Protein AF-A0A7X3QAE1-F1 (afdb_monomer)

Structure (mmCIF, N/CA/C/O backbone):
data_AF-A0A7X3QAE1-F1
#
_entry.id   AF-A0A7X3QAE1-F1
#
loop_
_atom_site.group_PDB
_atom_site.id
_atom_site.type_symbol
_atom_site.label_atom_id
_atom_site.label_alt_id
_atom_site.label_comp_id
_atom_site.label_asym_id
_atom_site.label_entity_id
_atom_site.label_seq_id
_atom_site.pdbx_PDB_ins_code
_atom_site.Cartn_x
_atom_site.Cartn_y
_atom_site.Cartn_z
_atom_site.occupancy
_atom_site.B_iso_or_equiv
_atom_site.auth_seq_id
_atom_site.auth_comp_id
_atom_site.auth_asym_id
_atom_site.auth_atom_id
_atom_site.pdbx_PDB_model_num
ATOM 1 N N . MET A 1 1 ? -23.365 -26.349 63.031 1.00 39.78 1 MET A N 1
ATOM 2 C CA . MET A 1 1 ? -23.302 -27.264 61.873 1.00 39.78 1 MET A CA 1
ATOM 3 C C . MET A 1 1 ? -24.689 -27.339 61.235 1.00 39.78 1 MET A C 1
ATOM 5 O O . MET A 1 1 ? -25.506 -28.057 61.780 1.00 39.78 1 MET A O 1
ATOM 9 N N . LEU A 1 2 ? -24.972 -26.539 60.189 1.00 34.12 2 LEU A N 1
ATOM 10 C CA . LEU A 1 2 ? -25.722 -26.905 58.962 1.00 34.12 2 LEU A CA 1
ATOM 11 C C . LEU A 1 2 ? -25.938 -25.667 58.048 1.00 34.12 2 LEU A C 1
ATOM 13 O O . LEU A 1 2 ? -26.756 -24.806 58.339 1.00 34.12 2 LEU A O 1
ATOM 17 N N . LEU A 1 3 ? -25.123 -25.622 56.986 1.00 37.81 3 LEU A N 1
ATOM 18 C CA . LEU A 1 3 ? -25.306 -25.118 55.610 1.00 37.81 3 LEU A CA 1
ATOM 19 C C . LEU A 1 3 ? -26.069 -23.802 55.320 1.00 37.81 3 LEU A C 1
ATOM 21 O O . LEU A 1 3 ? -27.283 -23.700 55.450 1.00 37.81 3 LEU A O 1
ATOM 25 N N . ALA A 1 4 ? -25.307 -22.843 54.778 1.00 41.25 4 ALA A N 1
ATOM 26 C CA . ALA A 1 4 ? -25.755 -21.603 54.154 1.00 41.25 4 ALA A CA 1
ATOM 27 C C . ALA A 1 4 ? -26.554 -21.856 52.861 1.00 41.25 4 ALA A C 1
ATOM 29 O O . ALA A 1 4 ? -26.101 -22.579 51.971 1.00 41.25 4 ALA A O 1
ATOM 30 N N . ALA A 1 5 ? -27.717 -21.215 52.743 1.00 46.97 5 ALA A N 1
ATOM 31 C CA . ALA A 1 5 ? -28.450 -21.088 51.492 1.00 46.97 5 ALA A CA 1
ATOM 32 C C . ALA A 1 5 ? -27.699 -20.108 50.576 1.00 46.97 5 ALA A C 1
ATOM 34 O O . ALA A 1 5 ? -27.472 -18.958 50.934 1.00 46.97 5 ALA A O 1
ATOM 35 N N . GLY A 1 6 ? -27.259 -20.579 49.409 1.00 43.91 6 GLY A N 1
ATOM 36 C CA . GLY A 1 6 ? -26.616 -19.736 48.408 1.00 43.91 6 GLY A CA 1
ATOM 37 C C . GLY A 1 6 ? -27.629 -18.809 47.742 1.00 43.91 6 GLY A C 1
ATOM 38 O O . GLY A 1 6 ? -28.422 -19.258 46.913 1.00 43.91 6 GLY A O 1
ATOM 39 N N . GLU A 1 7 ? -27.577 -17.515 48.062 1.00 44.53 7 GLU A N 1
ATOM 40 C CA . GLU A 1 7 ? -28.212 -16.468 47.263 1.00 44.53 7 GLU A CA 1
ATOM 41 C C . GLU A 1 7 ? -27.705 -16.554 45.816 1.00 44.53 7 GLU A C 1
ATOM 43 O O . GLU A 1 7 ? -26.538 -16.291 45.506 1.00 44.53 7 GLU A O 1
ATOM 48 N N . ARG A 1 8 ? -28.603 -16.944 44.904 1.00 49.66 8 ARG A N 1
ATOM 49 C CA . ARG A 1 8 ? -28.353 -16.873 43.467 1.00 49.66 8 ARG A CA 1
ATOM 50 C C . ARG A 1 8 ? -28.167 -15.408 43.092 1.00 49.66 8 ARG A C 1
ATOM 52 O O . ARG A 1 8 ? -29.132 -14.651 43.038 1.00 49.66 8 ARG A O 1
ATOM 59 N N . ARG A 1 9 ? -26.919 -15.023 42.818 1.00 54.41 9 ARG A N 1
ATOM 60 C CA . ARG A 1 9 ? -26.596 -13.738 42.192 1.00 54.41 9 ARG A CA 1
ATOM 61 C C . ARG A 1 9 ? -27.395 -13.634 40.887 1.00 54.41 9 ARG A C 1
ATOM 63 O O . ARG A 1 9 ? -27.290 -14.563 40.079 1.00 54.41 9 ARG A O 1
ATOM 70 N N . PRO A 1 10 ? -28.190 -12.576 40.656 1.00 45.16 10 PRO A N 1
ATOM 71 C CA . PRO A 1 10 ? -28.843 -12.411 39.369 1.00 45.16 10 PRO A CA 1
ATOM 72 C C . PRO A 1 10 ? -27.753 -12.280 38.302 1.00 45.16 10 PRO A C 1
ATOM 74 O O . PRO A 1 10 ? -26.895 -11.401 38.378 1.00 45.16 10 PRO A O 1
ATOM 77 N N . HIS A 1 11 ? -27.755 -13.203 37.340 1.00 44.31 11 HIS A N 1
ATOM 78 C CA . HIS A 1 11 ? -26.997 -13.042 36.107 1.00 44.31 11 HIS A CA 1
ATOM 79 C C . HIS A 1 11 ? -27.649 -11.878 35.364 1.00 44.31 11 HIS A C 1
ATOM 81 O O . HIS A 1 11 ? -28.744 -12.019 34.825 1.00 44.31 11 HIS A O 1
ATOM 87 N N . SER A 1 12 ? -27.010 -10.712 35.400 1.00 48.69 12 SER A N 1
ATOM 88 C CA . SER A 1 12 ? -27.369 -9.576 34.566 1.00 48.69 12 SER A CA 1
ATOM 89 C C . SER A 1 12 ? -27.152 -9.959 33.102 1.00 48.69 12 SER A C 1
ATOM 91 O O . SER A 1 12 ? -26.056 -9.859 32.550 1.00 48.69 12 SER A O 1
ATOM 93 N N . THR A 1 13 ? -28.215 -10.445 32.469 1.00 59.78 13 THR 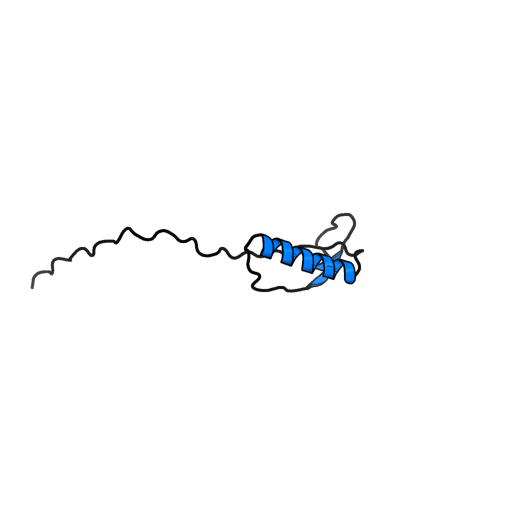A N 1
ATOM 94 C CA . THR A 1 13 ? -28.353 -10.484 31.016 1.00 59.78 13 THR A CA 1
ATOM 95 C C . THR A 1 13 ? -28.495 -9.047 30.532 1.00 59.78 13 THR A C 1
ATOM 97 O O . THR A 1 13 ? -29.602 -8.582 30.340 1.00 59.78 13 THR A O 1
ATOM 100 N N . GLU A 1 14 ? -27.375 -8.341 30.396 1.00 55.88 14 GLU A N 1
ATOM 101 C CA . GLU A 1 14 ? -27.250 -7.085 29.646 1.00 55.88 14 GLU A CA 1
ATOM 102 C C . GLU A 1 14 ? -25.754 -6.799 29.435 1.00 55.88 14 GLU A C 1
ATOM 104 O O . GLU A 1 14 ? -25.115 -5.996 30.107 1.00 55.88 14 GLU A O 1
ATOM 109 N N . ARG A 1 15 ? -25.149 -7.521 28.493 1.00 54.72 15 ARG A N 1
ATOM 110 C CA . ARG A 1 15 ? -24.011 -6.990 27.745 1.00 54.72 15 ARG A CA 1
ATOM 111 C C . ARG A 1 15 ? -24.395 -7.059 26.284 1.00 54.72 15 ARG A C 1
ATOM 113 O O . ARG A 1 15 ? -24.186 -8.078 25.633 1.00 54.72 15 ARG A O 1
ATOM 120 N N . SER A 1 16 ? -24.977 -5.969 25.791 1.00 53.75 16 SER A N 1
ATOM 121 C CA . SER A 1 16 ? -24.812 -5.592 24.394 1.00 53.75 16 SER A CA 1
ATOM 122 C C . SER A 1 16 ? -23.335 -5.767 24.070 1.00 53.75 16 SER A C 1
ATOM 124 O O . SER A 1 16 ? -22.488 -5.078 24.636 1.00 53.75 16 SER A O 1
ATOM 126 N N . SER A 1 17 ? -23.013 -6.747 23.234 1.00 57.09 17 SER A N 1
ATOM 127 C CA . SER A 1 17 ? -21.682 -6.878 22.673 1.00 57.09 17 SER A CA 1
ATOM 128 C C . SER A 1 17 ? -21.460 -5.663 21.774 1.00 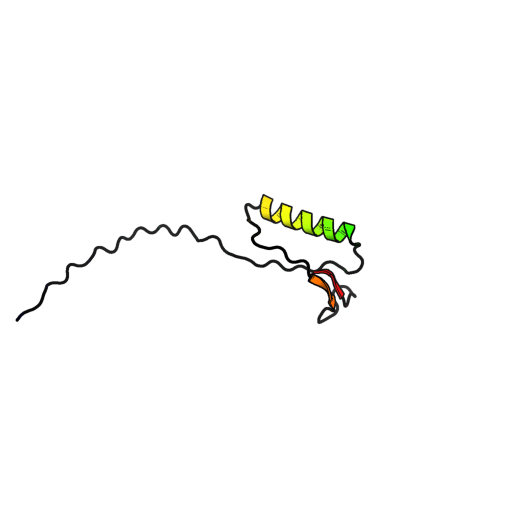57.09 17 SER A C 1
ATOM 130 O O . SER A 1 17 ? -21.775 -5.700 20.586 1.00 57.09 17 SER A O 1
ATOM 132 N N . MET A 1 18 ? -20.956 -4.563 22.337 1.00 58.09 18 MET A N 1
ATOM 133 C CA . MET A 1 18 ? -20.101 -3.671 21.563 1.00 58.09 18 MET A CA 1
ATOM 134 C C . MET A 1 18 ? -18.967 -4.567 21.083 1.00 58.09 18 MET A C 1
ATOM 136 O O . MET A 1 18 ? -18.165 -5.029 21.890 1.00 58.09 18 MET A O 1
ATOM 140 N N . SER A 1 19 ? -18.993 -4.935 19.804 1.00 74.69 19 SER A N 1
ATOM 141 C CA . SER A 1 19 ? -17.915 -5.710 19.210 1.00 74.69 19 SER A CA 1
ATOM 142 C C . SER A 1 19 ? -16.634 -4.916 19.407 1.00 74.69 19 SER A C 1
ATOM 144 O O . SER A 1 19 ? -16.548 -3.784 18.925 1.00 74.69 19 SER A O 1
ATOM 146 N N . GLU A 1 20 ? -15.673 -5.484 20.130 1.00 80.94 20 GLU A N 1
ATOM 147 C CA . GLU A 1 20 ? -14.328 -4.926 20.197 1.00 80.94 20 GLU A CA 1
ATOM 148 C C . GLU A 1 20 ? -13.816 -4.664 18.769 1.00 80.94 20 GLU A C 1
ATOM 150 O O . GLU A 1 20 ? -14.133 -5.441 17.853 1.00 80.94 20 GLU A O 1
ATOM 155 N N . PRO A 1 21 ? -13.081 -3.557 18.548 1.00 83.19 21 PRO A N 1
ATOM 156 C CA . PRO A 1 21 ? -12.512 -3.269 17.243 1.00 83.19 21 PRO A CA 1
ATOM 157 C C . PRO A 1 21 ? -11.627 -4.443 16.826 1.00 83.19 21 PRO A C 1
ATOM 159 O O . PRO A 1 21 ? -10.778 -4.917 17.581 1.00 83.19 21 PRO A O 1
ATOM 162 N N . ARG A 1 22 ? -11.874 -4.959 15.624 1.00 91.69 22 ARG A N 1
ATOM 163 C CA . ARG A 1 22 ? -11.120 -6.090 15.090 1.00 91.69 22 ARG A CA 1
ATOM 164 C C . ARG A 1 22 ? -9.775 -5.586 14.585 1.00 91.69 22 ARG A C 1
ATOM 166 O O . ARG A 1 22 ? -9.740 -4.648 13.794 1.00 91.69 22 ARG A O 1
ATOM 173 N N . GLN A 1 23 ? -8.698 -6.234 15.010 1.00 94.44 23 GLN A N 1
ATOM 174 C CA . GLN A 1 23 ? -7.362 -5.964 14.492 1.00 94.44 23 GLN A CA 1
ATOM 175 C C . GLN A 1 23 ? -7.104 -6.801 13.240 1.00 94.44 23 GLN A C 1
ATOM 177 O O . GLN A 1 23 ? -7.451 -7.983 13.183 1.00 94.44 23 GLN A O 1
ATOM 182 N N . TYR A 1 24 ? -6.498 -6.168 12.241 1.00 95.44 24 TYR A N 1
ATOM 183 C CA . TYR A 1 24 ? -6.171 -6.766 10.954 1.00 95.44 24 TYR A CA 1
ATOM 184 C C . TYR A 1 24 ? -4.731 -6.431 10.579 1.00 95.44 24 TYR A C 1
ATOM 186 O O . TYR A 1 24 ? -4.213 -5.387 10.964 1.00 95.44 24 TYR A O 1
ATOM 194 N N . GLU A 1 25 ? -4.120 -7.305 9.785 1.00 95.56 25 GLU A N 1
ATOM 195 C CA . GLU A 1 25 ? -2.826 -7.066 9.155 1.00 95.56 25 GLU A CA 1
ATOM 196 C C . GLU A 1 25 ? -3.017 -7.063 7.637 1.00 95.56 25 GLU A C 1
ATOM 198 O O . GLU A 1 25 ? -3.653 -7.963 7.079 1.00 95.56 25 GLU A O 1
ATOM 203 N N . LEU A 1 26 ? -2.489 -6.034 6.974 1.00 95.25 26 LEU A N 1
ATOM 204 C CA . LEU A 1 26 ? -2.510 -5.899 5.523 1.00 95.25 26 LEU A CA 1
ATOM 205 C C . LEU A 1 26 ? -1.074 -5.924 5.009 1.00 95.25 26 LEU A C 1
ATOM 207 O O . LEU A 1 26 ? -0.286 -5.038 5.321 1.00 95.25 26 LEU A O 1
ATOM 211 N N . ILE A 1 27 ? -0.769 -6.916 4.176 1.00 95.75 27 ILE A N 1
ATOM 212 C CA . ILE A 1 27 ? 0.483 -6.998 3.427 1.00 95.75 27 ILE A CA 1
ATOM 213 C C . ILE A 1 27 ? 0.128 -6.986 1.947 1.00 95.75 27 ILE A C 1
ATOM 215 O O . ILE A 1 27 ? -0.722 -7.757 1.496 1.00 95.75 27 ILE A O 1
ATOM 219 N N . TYR A 1 28 ? 0.799 -6.134 1.187 1.00 95.50 28 TYR A N 1
ATOM 220 C CA . TYR A 1 28 ? 0.703 -6.097 -0.264 1.00 95.50 28 TYR A CA 1
ATOM 221 C C . TYR A 1 28 ? 2.101 -6.085 -0.876 1.00 95.50 28 TYR A C 1
ATOM 223 O O . TYR A 1 28 ? 3.097 -5.891 -0.188 1.00 95.50 28 TYR A O 1
ATOM 231 N N . VAL A 1 29 ? 2.168 -6.371 -2.175 1.00 95.94 29 VAL A N 1
ATOM 232 C CA . VAL A 1 29 ? 3.422 -6.418 -2.926 1.00 95.94 29 VAL A CA 1
ATOM 233 C C . VAL A 1 29 ? 3.280 -5.520 -4.144 1.00 95.94 29 VAL A C 1
ATOM 235 O O . VAL A 1 29 ? 2.370 -5.704 -4.952 1.00 95.94 29 VAL A O 1
ATOM 238 N N . ILE A 1 30 ? 4.186 -4.558 -4.271 1.00 96.56 30 ILE A N 1
ATOM 239 C CA . ILE A 1 30 ? 4.304 -3.655 -5.412 1.00 96.56 30 ILE A CA 1
ATOM 240 C C . ILE A 1 30 ? 5.281 -4.269 -6.419 1.00 96.56 30 ILE A C 1
ATOM 242 O O . ILE A 1 30 ? 6.314 -4.838 -6.045 1.00 96.56 30 ILE A O 1
ATOM 246 N N . ALA A 1 31 ? 4.944 -4.164 -7.705 1.00 95.75 31 ALA A N 1
ATOM 247 C CA . ALA A 1 31 ? 5.795 -4.642 -8.784 1.00 95.75 31 ALA A CA 1
ATOM 248 C C . ALA A 1 31 ? 7.178 -3.947 -8.747 1.00 95.75 31 ALA A C 1
ATOM 250 O O . ALA A 1 31 ? 7.268 -2.762 -8.422 1.00 95.75 31 ALA A O 1
ATOM 251 N N . PRO A 1 32 ? 8.276 -4.668 -9.034 1.00 94.69 32 PRO A N 1
ATOM 252 C CA . PRO A 1 32 ? 9.637 -4.167 -8.814 1.00 94.69 32 PRO A CA 1
ATOM 253 C C . PRO A 1 32 ? 10.091 -3.115 -9.840 1.00 94.69 32 PRO A C 1
ATOM 255 O O . PRO A 1 32 ? 11.187 -2.566 -9.709 1.00 94.69 32 PRO A O 1
ATOM 258 N N . ASP A 1 33 ? 9.300 -2.884 -10.882 1.00 94.62 33 ASP A N 1
ATOM 259 C CA . ASP A 1 33 ? 9.498 -1.882 -11.928 1.00 94.62 33 ASP A CA 1
ATOM 260 C C . ASP A 1 33 ? 8.872 -0.518 -11.595 1.00 94.62 33 ASP A C 1
ATOM 262 O O . ASP A 1 33 ? 9.122 0.449 -12.312 1.00 94.62 33 ASP A O 1
ATOM 266 N N . VAL A 1 34 ? 8.115 -0.417 -10.497 1.00 96.06 34 VAL A N 1
ATOM 267 C CA . VAL A 1 34 ? 7.646 0.865 -9.952 1.00 96.06 34 VAL A CA 1
ATOM 268 C C . VAL A 1 34 ? 8.815 1.586 -9.274 1.00 96.06 34 VAL A C 1
ATOM 270 O O . VAL A 1 34 ? 9.603 0.967 -8.553 1.00 96.06 34 VAL A O 1
ATOM 273 N N . ASP A 1 35 ? 8.938 2.890 -9.515 1.00 95.56 35 ASP A N 1
ATOM 274 C CA . ASP A 1 35 ? 9.966 3.728 -8.900 1.00 95.56 35 ASP A CA 1
ATOM 275 C C . ASP A 1 35 ? 9.621 4.112 -7.450 1.00 95.56 35 ASP A C 1
ATOM 277 O O . ASP A 1 35 ? 8.502 3.921 -6.971 1.00 95.56 35 ASP A O 1
ATOM 281 N N . ASP A 1 36 ? 10.595 4.662 -6.723 1.00 93.25 36 ASP A N 1
ATOM 282 C CA . ASP A 1 36 ? 10.426 4.991 -5.301 1.00 93.25 36 ASP A CA 1
ATOM 283 C C . ASP A 1 36 ? 9.306 6.021 -5.064 1.00 93.25 36 ASP A C 1
ATOM 285 O O . ASP A 1 36 ? 8.615 5.972 -4.045 1.00 93.25 36 ASP A O 1
ATOM 289 N N . ALA A 1 37 ? 9.095 6.933 -6.020 1.00 95.94 37 ALA A N 1
ATOM 290 C CA . ALA A 1 37 ? 8.019 7.915 -5.965 1.00 95.94 37 ALA A CA 1
ATOM 291 C C . ALA A 1 37 ? 6.640 7.247 -6.086 1.00 95.94 37 ALA A C 1
ATOM 293 O O . ALA A 1 37 ? 5.760 7.508 -5.265 1.00 95.94 37 ALA A O 1
ATOM 294 N N . GLY A 1 38 ? 6.466 6.340 -7.052 1.00 96.81 38 GLY A N 1
ATOM 295 C CA . GLY A 1 38 ? 5.235 5.572 -7.219 1.0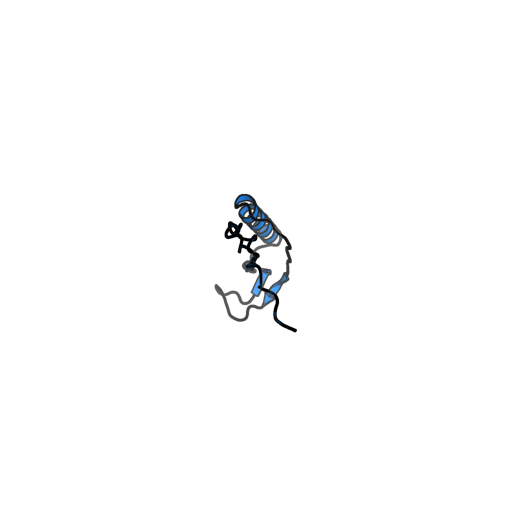0 96.81 38 GLY A CA 1
ATOM 296 C C . GLY A 1 38 ? 4.966 4.624 -6.049 1.00 96.81 38 GLY A C 1
ATOM 297 O O . GLY A 1 38 ? 3.817 4.459 -5.639 1.00 96.81 38 GLY A O 1
ATOM 298 N N . VAL A 1 39 ? 6.011 4.047 -5.448 1.00 95.12 39 VAL A N 1
ATOM 299 C CA . VAL A 1 39 ? 5.886 3.254 -4.215 1.00 95.12 39 VAL A CA 1
ATOM 300 C C . VAL A 1 39 ? 5.336 4.116 -3.076 1.00 95.12 39 VAL A C 1
ATOM 302 O O . VAL A 1 39 ? 4.364 3.724 -2.428 1.00 95.12 39 VAL A O 1
ATOM 305 N N . ALA A 1 40 ? 5.903 5.305 -2.853 1.00 94.38 40 ALA A N 1
ATOM 306 C CA . ALA A 1 40 ? 5.436 6.229 -1.820 1.00 94.38 40 ALA A CA 1
ATOM 307 C C . ALA A 1 40 ? 3.982 6.686 -2.047 1.00 94.38 40 ALA A C 1
ATOM 309 O 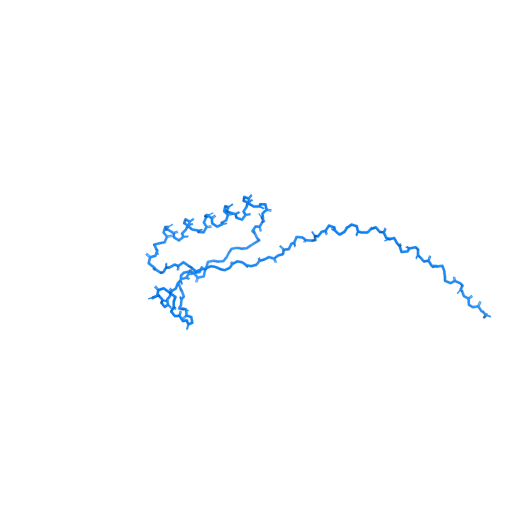O . ALA A 1 40 ? 3.201 6.736 -1.095 1.00 94.38 40 ALA A O 1
ATOM 310 N N . GLU A 1 41 ? 3.597 6.959 -3.297 1.00 97.31 41 GLU A N 1
ATOM 311 C CA . GLU A 1 41 ? 2.213 7.295 -3.660 1.00 97.31 41 GLU A CA 1
ATOM 312 C C . GLU A 1 41 ? 1.248 6.146 -3.332 1.00 97.31 41 GLU A C 1
ATOM 314 O O . GLU A 1 41 ? 0.183 6.368 -2.753 1.00 97.31 41 GLU A O 1
ATOM 319 N N . LEU A 1 42 ? 1.627 4.904 -3.648 1.00 96.44 42 LEU A N 1
ATOM 320 C CA . LEU A 1 42 ? 0.818 3.727 -3.333 1.00 96.44 42 LEU A CA 1
ATOM 321 C C . LEU A 1 42 ? 0.653 3.528 -1.822 1.00 96.44 42 LEU A C 1
ATOM 323 O O . LEU A 1 42 ? -0.459 3.226 -1.390 1.00 96.44 42 LEU A O 1
ATOM 327 N N . HIS A 1 43 ? 1.704 3.737 -1.020 1.00 94.31 43 HIS A N 1
ATOM 328 C CA . HIS A 1 43 ? 1.589 3.715 0.444 1.00 94.31 43 HIS A CA 1
ATOM 329 C C . HIS A 1 43 ? 0.573 4.752 0.936 1.00 94.31 43 HIS A C 1
ATOM 331 O O . HIS A 1 43 ? -0.380 4.389 1.625 1.00 94.31 43 HIS A O 1
ATOM 337 N N . ALA A 1 44 ? 0.711 6.013 0.515 1.00 95.94 44 ALA A N 1
ATOM 338 C CA . ALA A 1 44 ? -0.200 7.085 0.917 1.00 95.94 44 ALA A CA 1
ATOM 339 C C . ALA A 1 44 ? -1.657 6.790 0.520 1.00 95.94 44 ALA A C 1
ATOM 341 O O . ALA A 1 44 ? -2.581 6.985 1.311 1.00 95.94 44 ALA A O 1
ATOM 342 N N . ARG A 1 45 ? -1.870 6.246 -0.683 1.00 97.38 45 ARG A N 1
ATOM 343 C CA . ARG A 1 45 ? -3.202 5.861 -1.161 1.00 97.38 45 ARG A CA 1
ATOM 344 C C . ARG A 1 45 ? -3.822 4.739 -0.328 1.00 97.38 45 ARG A C 1
ATOM 346 O O . ARG A 1 45 ? -5.027 4.758 -0.087 1.00 97.38 45 ARG A O 1
ATOM 353 N N . VAL A 1 46 ? -3.037 3.747 0.094 1.00 96.81 46 VAL A N 1
ATOM 354 C CA . VAL A 1 46 ? -3.535 2.674 0.969 1.00 96.81 46 VAL A CA 1
ATOM 355 C C . VAL A 1 46 ? -3.943 3.241 2.330 1.00 96.81 46 VAL A C 1
ATOM 357 O O . VAL A 1 46 ? -5.024 2.907 2.817 1.00 96.81 46 VAL A O 1
ATOM 360 N N . GLU A 1 47 ? -3.141 4.136 2.911 1.00 95.94 47 GLU A N 1
ATOM 361 C CA . GLU A 1 47 ? -3.469 4.793 4.183 1.00 95.94 47 GLU A CA 1
ATOM 362 C C . GLU A 1 47 ? -4.763 5.620 4.091 1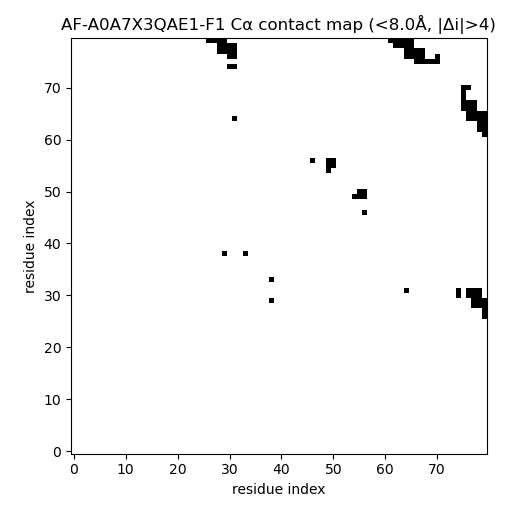.00 95.94 47 GLU A C 1
ATOM 364 O O . GLU A 1 47 ? -5.627 5.543 4.972 1.00 95.94 47 GLU A O 1
ATOM 369 N N . GLU A 1 48 ? -4.950 6.354 2.991 1.00 97.88 48 GLU A N 1
ATOM 370 C CA . GLU A 1 48 ? -6.177 7.106 2.718 1.00 97.88 48 GLU A CA 1
ATOM 371 C C . GLU A 1 48 ? -7.400 6.184 2.625 1.00 97.88 48 GLU A C 1
ATOM 373 O O . GLU A 1 48 ? -8.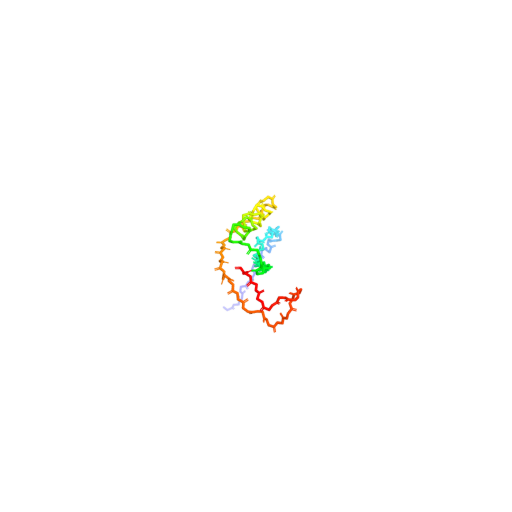425 6.455 3.244 1.00 97.88 48 GLU A O 1
ATOM 378 N N . ILE A 1 49 ? -7.299 5.059 1.909 1.00 97.69 49 ILE A N 1
ATOM 379 C CA . ILE A 1 49 ? -8.412 4.105 1.775 1.00 97.69 49 ILE A CA 1
ATOM 380 C C . ILE A 1 49 ? -8.822 3.545 3.143 1.00 97.69 49 ILE A C 1
ATOM 382 O O . ILE A 1 49 ? -10.016 3.462 3.442 1.00 97.69 49 ILE A O 1
ATOM 386 N N . VAL A 1 50 ? -7.850 3.170 3.982 1.00 96.38 50 VAL A N 1
ATOM 387 C CA . VAL A 1 50 ? -8.120 2.627 5.322 1.00 96.38 50 VAL A CA 1
ATOM 388 C C . VAL A 1 50 ? -8.799 3.673 6.207 1.00 96.38 50 VAL A C 1
ATOM 390 O O . VAL A 1 50 ? -9.818 3.381 6.839 1.00 96.38 50 VAL A O 1
ATOM 393 N N . THR A 1 51 ? -8.271 4.896 6.227 1.00 96.75 51 THR A N 1
ATOM 394 C CA . THR A 1 51 ? -8.794 5.979 7.074 1.00 96.75 51 THR A CA 1
ATOM 395 C C . THR A 1 51 ? -10.155 6.490 6.597 1.00 96.75 51 THR A C 1
ATOM 397 O O . THR A 1 51 ? -11.051 6.694 7.418 1.00 96.75 51 THR A O 1
ATOM 400 N N . ALA A 1 52 ? -10.379 6.596 5.283 1.00 97.81 52 ALA A N 1
ATOM 401 C CA . ALA A 1 52 ? -11.680 6.933 4.702 1.00 97.81 52 ALA A CA 1
ATOM 402 C C . ALA A 1 52 ? -12.759 5.879 5.018 1.00 97.81 52 ALA A C 1
ATOM 404 O O . ALA A 1 52 ? -13.939 6.211 5.134 1.00 97.81 52 ALA A O 1
ATOM 405 N N . GLY A 1 53 ? -12.360 4.616 5.203 1.00 95.50 53 GLY A N 1
ATOM 406 C CA . GLY A 1 53 ? -13.232 3.531 5.657 1.00 95.50 53 GLY A CA 1
ATOM 407 C C . GLY A 1 53 ? -13.554 3.545 7.158 1.00 95.50 53 GLY A C 1
ATOM 408 O O . GLY A 1 53 ? -14.255 2.650 7.628 1.00 95.50 53 GLY A O 1
ATOM 409 N N . GLY A 1 54 ? -13.047 4.522 7.920 1.00 94.50 54 GLY A N 1
ATOM 410 C CA . GLY A 1 54 ? -13.201 4.594 9.376 1.00 94.50 54 GLY A CA 1
ATOM 411 C C . GLY A 1 54 ? -12.255 3.672 10.152 1.00 94.50 54 GLY A C 1
ATOM 412 O O . GLY A 1 54 ? -12.453 3.467 11.349 1.00 94.50 54 GLY A O 1
ATOM 413 N N . GLY A 1 55 ? -11.250 3.100 9.482 1.00 94.56 55 GLY A N 1
ATOM 414 C CA . GLY A 1 55 ? -10.188 2.326 10.115 1.00 94.56 55 GLY A CA 1
ATOM 415 C C . GLY A 1 55 ? -9.112 3.219 10.733 1.00 94.56 55 GLY A C 1
ATOM 416 O O . GLY A 1 55 ? -8.907 4.360 10.321 1.00 94.56 55 GLY A O 1
ATOM 417 N N . THR A 1 56 ? -8.394 2.675 11.711 1.00 94.75 56 THR A N 1
ATOM 418 C CA . THR A 1 56 ? -7.211 3.299 12.314 1.00 94.75 56 THR A CA 1
ATOM 419 C C . THR A 1 56 ? -5.979 2.462 12.003 1.00 94.75 56 THR A C 1
ATOM 421 O O . THR A 1 56 ? -6.045 1.233 12.008 1.00 94.75 56 THR A O 1
ATOM 424 N N . ILE A 1 57 ? -4.856 3.123 11.724 1.00 95.25 57 ILE A N 1
ATOM 425 C CA . ILE A 1 57 ? -3.583 2.460 11.435 1.00 95.25 57 ILE A CA 1
ATOM 426 C C . ILE A 1 57 ? -2.739 2.484 12.704 1.00 95.25 57 ILE A C 1
ATOM 428 O O . ILE A 1 57 ? -2.324 3.550 13.152 1.00 95.25 57 ILE A O 1
ATOM 432 N N . ASP A 1 58 ? -2.495 1.305 13.273 1.00 95.31 58 ASP A N 1
ATOM 433 C CA . ASP A 1 58 ? -1.682 1.164 14.486 1.00 95.31 58 ASP A CA 1
ATOM 434 C C . ASP A 1 58 ? -0.179 1.172 14.168 1.00 95.31 58 ASP A C 1
ATOM 436 O O . ASP A 1 58 ? 0.626 1.709 14.932 1.00 95.31 58 ASP A O 1
ATOM 440 N N . LYS A 1 59 ? 0.218 0.557 13.046 1.00 94.31 59 LYS A N 1
ATOM 441 C CA . LYS A 1 59 ? 1.617 0.422 12.637 1.00 94.31 59 LYS A CA 1
ATOM 442 C C . LYS A 1 59 ? 1.740 0.285 11.120 1.00 94.31 59 LYS A C 1
ATOM 444 O O . LYS A 1 59 ? 0.998 -0.480 10.512 1.00 94.31 59 LYS A O 1
ATOM 449 N N . THR A 1 60 ? 2.748 0.948 10.560 1.00 94.00 60 THR A N 1
ATOM 450 C CA . THR A 1 60 ? 3.194 0.776 9.173 1.00 94.00 60 THR A CA 1
ATOM 451 C C . THR A 1 60 ? 4.662 0.354 9.182 1.00 94.00 60 THR A C 1
ATOM 453 O O . THR A 1 60 ? 5.487 1.013 9.813 1.00 94.00 60 THR A O 1
ATOM 456 N N . ASP A 1 61 ? 4.994 -0.730 8.481 1.00 93.50 61 ASP A N 1
ATOM 457 C CA . ASP A 1 61 ? 6.371 -1.176 8.254 1.00 93.50 61 ASP A CA 1
ATOM 458 C C . ASP A 1 61 ? 6.628 -1.252 6.744 1.00 93.50 61 ASP A C 1
ATOM 460 O O . ASP A 1 61 ? 5.912 -1.953 6.037 1.00 93.50 61 ASP A O 1
ATOM 464 N N . ASN A 1 62 ? 7.672 -0.576 6.257 1.00 91.00 62 ASN A N 1
ATOM 465 C CA . ASN A 1 62 ? 8.154 -0.741 4.885 1.00 91.00 62 ASN A CA 1
ATOM 466 C C . ASN A 1 62 ? 9.331 -1.717 4.892 1.00 91.00 62 ASN A C 1
ATOM 468 O O . ASN A 1 62 ? 10.328 -1.528 5.595 1.00 91.00 62 ASN A O 1
ATOM 472 N N . TRP A 1 63 ? 9.193 -2.796 4.137 1.00 93.00 63 TRP A N 1
ATOM 473 C CA . TRP A 1 63 ? 10.140 -3.906 4.121 1.00 93.00 63 TRP A CA 1
ATOM 474 C C . TRP A 1 63 ? 11.098 -3.850 2.934 1.00 93.00 63 TRP A C 1
ATOM 476 O O . TRP A 1 63 ? 12.044 -4.650 2.891 1.00 93.00 63 TRP A O 1
ATOM 486 N N . GLY A 1 64 ? 10.866 -2.920 2.009 1.00 92.19 64 GLY A N 1
ATOM 487 C CA . GLY A 1 64 ? 11.649 -2.719 0.805 1.00 92.19 64 GLY A CA 1
ATOM 488 C C . GLY A 1 64 ? 11.527 -3.877 -0.183 1.00 92.19 64 GLY A C 1
ATOM 489 O O . GLY A 1 64 ? 10.632 -4.723 -0.113 1.00 92.19 64 GLY A O 1
ATOM 490 N N . ARG A 1 65 ? 12.464 -3.919 -1.132 1.00 94.69 65 ARG A N 1
ATOM 491 C CA . ARG A 1 65 ? 12.515 -4.955 -2.166 1.00 94.69 65 ARG A CA 1
ATOM 492 C C . ARG A 1 65 ? 12.968 -6.293 -1.587 1.00 94.69 65 ARG A C 1
ATOM 494 O O . ARG A 1 65 ? 14.020 -6.383 -0.955 1.00 94.69 65 ARG A O 1
ATOM 501 N N . ARG A 1 66 ? 12.205 -7.355 -1.850 1.00 96.25 66 ARG A N 1
ATOM 502 C CA . ARG A 1 66 ? 12.512 -8.727 -1.423 1.00 96.25 66 ARG A CA 1
ATOM 503 C C . ARG A 1 66 ? 12.223 -9.735 -2.529 1.00 96.25 66 ARG A C 1
ATOM 505 O O . ARG A 1 66 ? 11.390 -9.507 -3.404 1.00 96.25 66 ARG A O 1
ATOM 512 N N . ARG A 1 67 ? 12.906 -10.879 -2.469 1.00 97.06 67 ARG A N 1
ATOM 513 C CA . ARG A 1 67 ? 12.696 -12.006 -3.384 1.00 97.06 67 ARG A CA 1
ATOM 514 C C . ARG A 1 67 ? 11.437 -12.785 -2.998 1.00 97.06 67 ARG A C 1
ATOM 516 O O . ARG A 1 67 ? 11.280 -13.175 -1.844 1.00 97.06 67 ARG A O 1
ATOM 523 N N . LEU A 1 68 ? 10.582 -13.047 -3.980 1.00 96.94 68 LEU A N 1
ATOM 524 C CA . LEU A 1 68 ? 9.356 -13.825 -3.831 1.00 96.94 68 LEU A CA 1
ATOM 525 C C . LEU A 1 68 ? 9.662 -15.329 -3.819 1.00 96.94 68 LEU A C 1
ATOM 527 O O . LEU A 1 68 ? 10.639 -15.790 -4.416 1.00 96.94 68 LEU A O 1
ATOM 531 N N . ALA A 1 69 ? 8.796 -16.111 -3.170 1.00 97.19 69 ALA A N 1
ATOM 532 C CA . ALA A 1 69 ? 8.910 -17.572 -3.149 1.00 97.19 69 ALA A CA 1
ATOM 533 C C . ALA A 1 69 ? 8.687 -18.199 -4.539 1.00 97.19 69 AL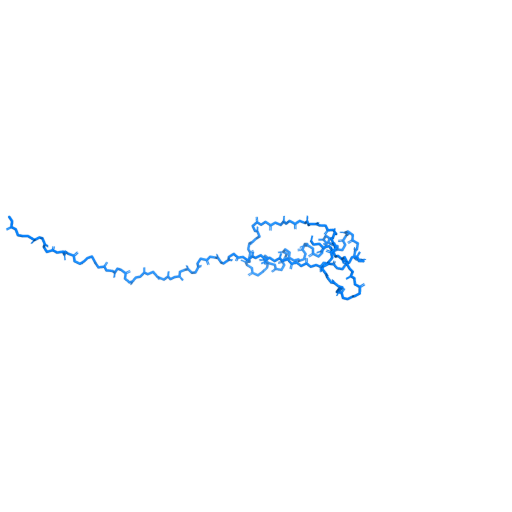A A C 1
ATOM 535 O O . ALA A 1 69 ? 9.257 -19.242 -4.856 1.00 97.19 69 ALA A O 1
ATOM 536 N N . TYR A 1 70 ? 7.872 -17.550 -5.368 1.00 97.12 70 TYR A N 1
ATOM 537 C CA . TYR A 1 70 ? 7.578 -17.934 -6.741 1.00 97.12 70 TYR A CA 1
ATOM 538 C C . TYR A 1 70 ? 7.333 -16.688 -7.589 1.00 97.12 70 TYR A C 1
ATOM 540 O O . TYR A 1 70 ? 7.168 -15.582 -7.079 1.00 97.12 70 TYR A O 1
ATOM 548 N N . GLU A 1 71 ? 7.354 -16.877 -8.900 1.00 96.88 71 GLU A N 1
ATOM 549 C CA . GLU A 1 71 ? 7.176 -15.793 -9.852 1.00 96.88 71 GLU A CA 1
ATOM 550 C C . GLU A 1 71 ? 5.712 -15.333 -9.893 1.00 96.88 71 GLU A C 1
ATOM 552 O O . GLU A 1 71 ? 4.805 -16.149 -10.053 1.00 96.88 71 GLU A O 1
ATOM 557 N N . ILE A 1 72 ? 5.487 -14.024 -9.776 1.00 96.38 72 ILE A N 1
ATOM 558 C CA . ILE A 1 72 ? 4.172 -13.390 -9.930 1.00 96.38 72 ILE A CA 1
ATOM 559 C C . ILE A 1 72 ? 4.287 -12.402 -11.084 1.00 96.38 72 ILE A C 1
ATOM 561 O O . ILE A 1 72 ? 5.169 -11.549 -11.073 1.00 96.38 72 ILE A O 1
ATOM 565 N N . ASN A 1 73 ? 3.431 -12.523 -12.104 1.00 95.62 73 ASN A N 1
ATOM 566 C CA . ASN A 1 73 ? 3.464 -11.660 -13.294 1.00 95.62 73 ASN A CA 1
ATOM 567 C C . ASN A 1 73 ? 4.864 -11.514 -13.925 1.00 95.62 73 ASN A C 1
ATOM 569 O O . ASN A 1 73 ? 5.237 -10.436 -14.365 1.00 95.62 73 ASN A O 1
ATOM 573 N N . ARG A 1 74 ? 5.641 -12.605 -13.992 1.00 96.06 74 ARG A N 1
ATOM 574 C CA . ARG A 1 74 ? 7.029 -12.619 -14.503 1.00 96.06 74 ARG A CA 1
ATOM 575 C C . ARG A 1 74 ? 8.065 -11.884 -13.645 1.00 96.06 74 ARG A C 1
ATOM 577 O O . ARG A 1 74 ? 9.199 -11.700 -14.081 1.00 96.06 74 ARG A O 1
ATOM 584 N N . HIS A 1 75 ? 7.723 -11.537 -12.407 1.00 96.69 75 HIS A N 1
ATOM 585 C CA . HIS A 1 75 ? 8.644 -10.955 -11.438 1.00 96.69 75 HIS A CA 1
ATOM 586 C C . HIS A 1 75 ? 8.994 -11.953 -10.332 1.00 96.69 75 HIS A C 1
ATOM 588 O O . HIS A 1 75 ? 8.132 -12.644 -9.794 1.00 96.69 75 HIS A O 1
ATOM 594 N N . LYS A 1 76 ? 10.282 -12.012 -9.977 1.00 97.31 76 LYS A N 1
ATOM 595 C CA . LYS A 1 76 ? 10.814 -12.821 -8.861 1.00 97.31 76 LYS A CA 1
ATOM 596 C C . LYS A 1 76 ? 11.080 -11.993 -7.607 1.00 97.31 76 LYS A C 1
ATOM 598 O O . LYS A 1 76 ? 11.525 -12.533 -6.597 1.00 97.31 76 LYS A O 1
ATOM 603 N N . GLU A 1 77 ? 10.836 -10.695 -7.685 1.00 96.88 77 GLU A N 1
ATOM 604 C CA . GLU A 1 77 ? 11.040 -9.720 -6.624 1.00 96.88 77 GLU A CA 1
ATOM 605 C C . GLU A 1 77 ? 9.819 -8.808 -6.554 1.00 96.88 77 GLU A C 1
ATOM 607 O O . GLU A 1 77 ? 9.100 -8.657 -7.542 1.00 96.88 77 GLU A O 1
ATOM 612 N N . GLY A 1 78 ? 9.606 -8.198 -5.397 1.00 95.81 78 GLY A N 1
ATOM 613 C CA . GLY A 1 78 ? 8.594 -7.172 -5.192 1.00 95.81 78 GLY A CA 1
ATOM 614 C C . GLY A 1 78 ? 8.944 -6.306 -3.990 1.00 95.81 78 GLY A C 1
ATOM 615 O O . GLY A 1 78 ? 9.751 -6.708 -3.146 1.00 95.81 78 GLY A O 1
ATOM 616 N N . THR A 1 79 ? 8.366 -5.112 -3.939 1.00 95.88 79 THR A N 1
ATOM 617 C CA . THR A 1 79 ? 8.502 -4.193 -2.803 1.00 95.88 79 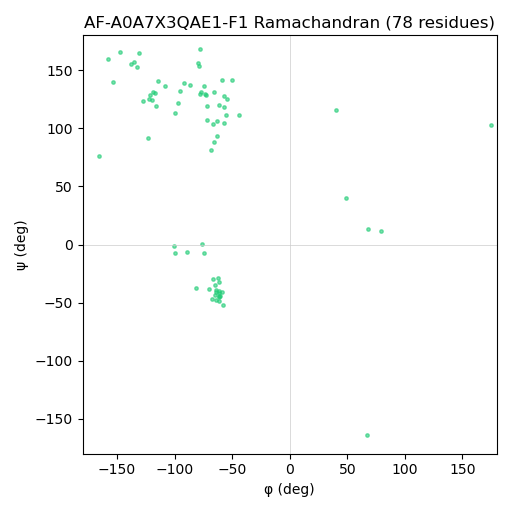THR A CA 1
ATOM 618 C C . THR A 1 79 ? 7.318 -4.376 -1.864 1.00 95.88 79 THR A C 1
ATOM 620 O O . THR A 1 79 ? 6.182 -4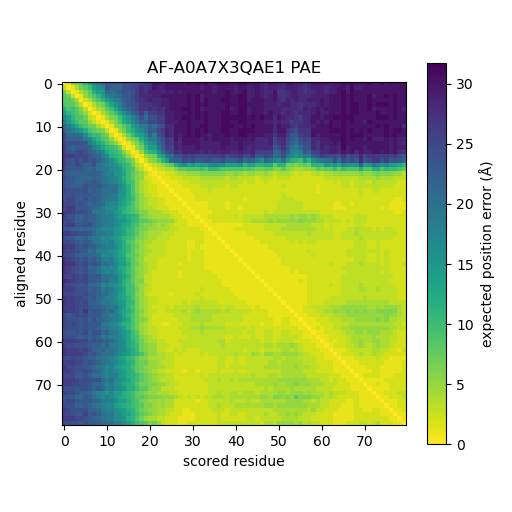.446 -2.330 1.00 95.88 79 THR A O 1
ATOM 623 N N . TYR A 1 80 ? 7.602 -4.494 -0.571 1.00 94.50 80 TYR A N 1
ATOM 624 C CA . TYR A 1 80 ? 6.627 -4.717 0.499 1.00 94.50 80 TYR A CA 1
ATOM 625 C C . TYR A 1 80 ? 6.415 -3.438 1.309 1.00 94.50 80 TYR A C 1
ATOM 627 O O . TYR A 1 80 ? 7.436 -2.901 1.807 1.00 94.50 80 TYR A O 1
#

Sequence (80 aa):
MLLAAGERRPHSTERSSMSEPRQYELIYVIAPDVDDAGVAELHARVEEIVTAGGGTIDKTDNWGRRRLAYEINRHKEGTY

Solvent-accessible surface area (backbone atoms only — not comparable to full-atom values): 5523 Å² total; per-residue (Å²): 145,84,82,84,82,80,79,78,73,81,80,79,89,75,73,81,78,74,74,73,86,82,86,83,87,87,86,66,73,42,64,67,86,59,50,76,67,57,50,52,50,51,52,54,50,51,52,48,55,42,44,75,70,75,48,82,85,91,78,86,80,82,70,47,76,44,76,49,98,59,73,55,96,88,30,53,44,27,31,60

Mean predicted aligned error: 10.73 Å

pLDDT: mean 84.34, std 19.99, range [34.12, 97.88]

Nearest PDB structures (foldseek):
  7msm-assembly1_f  TM=8.106E-01  e=9.745E-04  Mycobacterium tuberculosis H37Rv
  8uu9-assembly1_f  TM=9.224E-01  e=3.059E-03  Listeria innocua
  7os7-assembly1_B  TM=8.897E-01  e=1.344E-02  Thermus thermophilus HB8
  2bxj-assembly2_B  TM=9.128E-01  e=3.688E-02  Thermus thermophilus
  1cqn-assembly2_B  TM=8.911E-01  e=3.448E-02  Thermus thermophilus

Radius of gyration: 25.03 Å; Cα contacts (8 Å, |Δi|>4): 48; chains: 1; bounding box: 42×35×76 Å

Foldseek 3Di:
DDDDDDDDDPPPPDDPPPPDDDDDDDDDWAAPPDDPVRVVVVVVVVVCVQVVVVHDDPDDDWPQKDADPDDDPNDRITTD

Secondary structure (DSSP, 8-state):
------------------PPPPP------B-TTS-HHHHHHHHHHHHHHHHHTT----------EEEEEEEETTEEEEE-